Protein AF-A0A482WLH7-F1 (afdb_monomer)

InterPro domains:
  IPR036860 SH2 domain superfamily [G3DSA:3.30.505.10] (2-48)
  IPR036860 SH2 domain superfamily [SSF55550] (14-62)

Radius of gyration: 19.12 Å; Cα contacts (8 Å, |Δi|>4): 51; chains: 1; bounding box: 31×23×52 Å

Structure (mmCIF, N/CA/C/O backbone):
data_AF-A0A482WLH7-F1
#
_entry.id   AF-A0A482WLH7-F1
#
loop_
_atom_site.group_PDB
_atom_site.id
_atom_site.type_symbol
_atom_site.label_atom_id
_atom_site.label_alt_id
_atom_site.label_comp_id
_atom_site.label_asym_id
_atom_site.label_entity_id
_atom_site.label_seq_id
_atom_site.pdbx_PDB_ins_code
_atom_site.Cartn_x
_atom_site.Cartn_y
_atom_site.Cartn_z
_atom_site.occupancy
_atom_site.B_iso_or_equiv
_atom_site.auth_seq_id
_atom_site.auth_comp_id
_atom_site.auth_asym_id
_atom_site.auth_atom_id
_atom_site.pdbx_PDB_model_num
ATOM 1 N N . MET A 1 1 ? 12.857 -4.071 -4.521 1.00 76.50 1 MET A N 1
ATOM 2 C CA . MET A 1 1 ? 13.283 -4.436 -5.899 1.00 76.50 1 MET A CA 1
ATOM 3 C C . MET A 1 1 ? 14.087 -3.279 -6.472 1.00 76.50 1 MET A C 1
ATOM 5 O O . MET A 1 1 ? 13.828 -2.162 -6.053 1.00 76.50 1 MET A O 1
ATOM 9 N N . VAL A 1 2 ? 15.044 -3.504 -7.375 1.00 83.06 2 VAL A N 1
ATOM 10 C CA . VAL A 1 2 ? 15.760 -2.401 -8.051 1.00 83.06 2 VAL A CA 1
ATOM 11 C C . VAL A 1 2 ? 15.036 -2.070 -9.354 1.00 83.06 2 VAL A C 1
ATOM 13 O O . VAL A 1 2 ? 14.714 -2.976 -10.121 1.00 83.06 2 VAL A O 1
ATOM 16 N N . ASP A 1 3 ? 14.735 -0.795 -9.588 1.00 81.12 3 ASP A N 1
ATOM 17 C CA . ASP A 1 3 ? 14.137 -0.323 -10.834 1.00 81.12 3 ASP A CA 1
ATOM 18 C C . ASP A 1 3 ? 15.204 -0.261 -11.938 1.00 81.12 3 ASP A C 1
ATOM 20 O O . ASP A 1 3 ? 16.101 0.576 -11.847 1.00 81.12 3 ASP A O 1
ATOM 24 N N . PRO A 1 4 ? 15.139 -1.101 -12.988 1.00 80.12 4 PRO A N 1
ATOM 25 C CA . PRO A 1 4 ? 16.208 -1.202 -13.985 1.00 80.12 4 PRO A CA 1
ATOM 26 C C . PRO A 1 4 ? 16.410 0.078 -14.806 1.00 80.12 4 PRO A C 1
ATOM 28 O O . PRO A 1 4 ? 17.462 0.250 -15.407 1.00 80.12 4 PRO A O 1
ATOM 31 N N . VAL A 1 5 ? 15.420 0.976 -14.841 1.00 82.50 5 VAL A N 1
ATOM 32 C CA . VAL A 1 5 ? 15.510 2.248 -15.578 1.00 82.50 5 VAL A CA 1
ATOM 33 C C . VAL A 1 5 ? 16.245 3.318 -14.775 1.00 82.50 5 VAL A C 1
ATOM 35 O O . VAL A 1 5 ? 16.923 4.166 -15.347 1.00 82.50 5 VAL A O 1
ATOM 38 N N . ARG A 1 6 ? 16.086 3.309 -13.451 1.00 80.50 6 ARG A N 1
ATOM 39 C CA . ARG A 1 6 ? 16.589 4.373 -12.570 1.00 80.50 6 ARG A CA 1
ATOM 40 C C . ARG A 1 6 ? 17.682 3.906 -11.620 1.00 80.50 6 ARG A C 1
ATOM 42 O O . ARG A 1 6 ? 18.164 4.715 -10.838 1.00 80.50 6 ARG A O 1
ATOM 49 N N . GLU A 1 7 ? 18.014 2.617 -11.662 1.00 87.12 7 GLU A N 1
ATOM 50 C CA . GLU A 1 7 ? 19.000 1.957 -10.801 1.00 87.12 7 GLU A CA 1
ATOM 51 C C . GLU A 1 7 ? 18.760 2.231 -9.302 1.00 87.12 7 GLU A C 1
ATOM 53 O O . GLU A 1 7 ? 19.673 2.255 -8.483 1.00 87.12 7 GLU A O 1
ATOM 58 N N . ALA A 1 8 ? 17.494 2.451 -8.935 1.00 86.69 8 ALA A N 1
ATOM 59 C CA . ALA A 1 8 ? 17.077 2.856 -7.600 1.00 86.69 8 ALA A CA 1
ATOM 60 C C . ALA A 1 8 ? 16.323 1.726 -6.898 1.00 86.69 8 ALA A C 1
ATOM 62 O O . ALA A 1 8 ? 15.593 0.957 -7.529 1.00 86.69 8 ALA A O 1
ATOM 63 N N . VAL A 1 9 ? 16.468 1.635 -5.575 1.00 92.25 9 VAL A N 1
ATOM 64 C CA . VAL A 1 9 ? 15.652 0.728 -4.762 1.00 92.25 9 VAL A CA 1
ATOM 65 C C . VAL A 1 9 ? 14.217 1.248 -4.731 1.00 92.25 9 VAL A C 1
ATOM 67 O O . VAL A 1 9 ? 13.974 2.420 -4.464 1.00 92.25 9 VAL A O 1
ATOM 70 N N . CYS A 1 10 ? 13.269 0.351 -4.985 1.00 95.56 10 CYS A N 1
ATOM 71 C CA . CYS A 1 10 ? 11.843 0.622 -4.923 1.00 95.56 10 CYS A CA 1
ATOM 72 C C . CYS A 1 10 ? 11.109 -0.352 -3.998 1.00 95.56 10 CYS A C 1
ATOM 74 O O . CYS A 1 10 ? 11.461 -1.539 -3.880 1.00 95.56 10 CYS A O 1
ATOM 76 N N . TYR A 1 11 ? 10.027 0.166 -3.427 1.00 96.38 11 TYR A N 1
ATOM 77 C CA . TYR A 1 11 ? 9.038 -0.523 -2.610 1.00 96.38 11 TYR A CA 1
ATOM 78 C C . TYR A 1 11 ? 7.790 -0.835 -3.449 1.00 96.38 11 TYR A C 1
ATOM 80 O O . TYR A 1 11 ? 7.433 -0.077 -4.351 1.00 96.38 11 TYR A O 1
ATOM 88 N N . THR A 1 12 ? 7.144 -1.969 -3.176 1.00 96.00 12 THR A N 1
ATOM 89 C CA . THR A 1 12 ? 5.947 -2.450 -3.888 1.00 96.00 12 THR A CA 1
ATOM 90 C C . THR A 1 12 ? 5.164 -3.417 -2.994 1.00 96.00 12 THR A C 1
ATOM 92 O O . THR A 1 12 ? 5.765 -4.092 -2.156 1.00 96.00 12 THR A O 1
ATOM 95 N N . LEU A 1 13 ? 3.841 -3.481 -3.178 1.00 96.88 13 LEU A N 1
ATOM 96 C CA . LEU A 1 13 ? 2.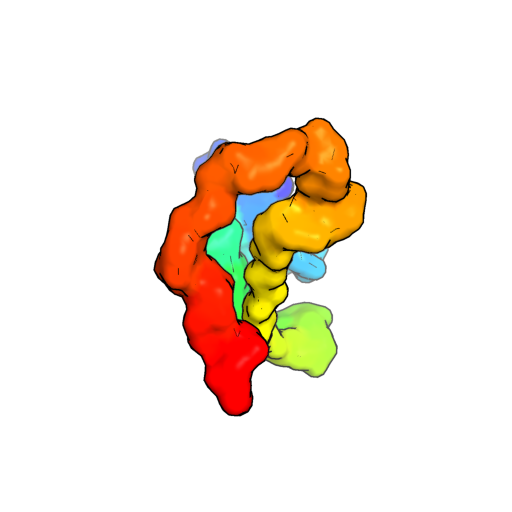940 -4.456 -2.537 1.00 96.88 13 LEU A CA 1
ATOM 97 C C . LEU A 1 13 ? 2.256 -5.392 -3.549 1.00 96.88 13 LEU A C 1
ATOM 99 O O . LEU A 1 13 ? 1.604 -6.354 -3.160 1.00 96.88 13 LEU A O 1
ATOM 103 N N . ASP A 1 14 ? 2.416 -5.118 -4.841 1.00 94.81 14 ASP A N 1
ATOM 104 C CA . ASP A 1 14 ? 1.688 -5.718 -5.957 1.00 94.81 14 ASP A CA 1
ATOM 105 C C . ASP A 1 14 ? 2.653 -6.361 -6.964 1.00 94.81 14 ASP A C 1
ATOM 107 O O . ASP A 1 14 ? 2.538 -6.197 -8.176 1.00 94.81 14 ASP A O 1
ATOM 111 N N . ASN A 1 15 ? 3.648 -7.087 -6.446 1.00 92.19 15 ASN A N 1
ATOM 112 C CA . ASN A 1 15 ? 4.653 -7.814 -7.230 1.00 92.19 15 ASN A CA 1
ATOM 113 C C . ASN A 1 15 ? 5.403 -6.944 -8.261 1.00 92.19 15 ASN A C 1
ATOM 115 O O . ASN A 1 15 ? 5.831 -7.431 -9.306 1.00 92.19 15 ASN A O 1
ATOM 119 N N . GLY A 1 16 ? 5.606 -5.663 -7.955 1.00 91.88 16 GLY A N 1
ATOM 120 C CA . GLY A 1 16 ? 6.367 -4.736 -8.790 1.00 91.88 16 GLY A CA 1
ATOM 121 C C . GLY A 1 16 ? 5.559 -4.031 -9.878 1.00 91.88 16 GLY A C 1
ATOM 122 O O . GLY A 1 16 ? 6.172 -3.328 -10.683 1.00 91.88 16 GLY A O 1
ATOM 123 N N . VAL A 1 17 ? 4.227 -4.181 -9.899 1.00 93.00 17 VAL A N 1
ATOM 124 C CA . VAL A 1 17 ? 3.338 -3.435 -10.809 1.00 93.00 17 VAL A CA 1
ATOM 125 C C . VAL A 1 17 ? 3.382 -1.941 -10.489 1.00 93.00 17 VAL A C 1
ATOM 127 O O . VAL A 1 17 ? 3.609 -1.131 -11.388 1.00 93.00 17 VAL A O 1
ATOM 130 N N . THR A 1 18 ? 3.269 -1.577 -9.211 1.00 94.81 18 THR A N 1
ATOM 131 C CA . THR A 1 18 ? 3.405 -0.197 -8.740 1.00 94.81 18 THR A CA 1
ATOM 132 C C . THR A 1 18 ? 4.682 -0.057 -7.919 1.00 94.81 18 THR A C 1
ATOM 134 O O . THR A 1 18 ? 4.919 -0.800 -6.962 1.00 94.81 18 THR A O 1
ATOM 137 N N . LYS A 1 19 ? 5.531 0.902 -8.303 1.00 95.12 19 LYS A N 1
ATOM 138 C CA . LYS A 1 19 ? 6.839 1.152 -7.684 1.00 95.12 19 LYS A CA 1
ATOM 139 C C . LYS A 1 19 ? 6.859 2.512 -6.994 1.00 95.12 19 LYS A C 1
ATOM 141 O O . LYS A 1 19 ? 6.510 3.520 -7.605 1.00 95.12 19 LYS A O 1
ATOM 146 N N . PHE A 1 20 ? 7.349 2.528 -5.761 1.00 96.81 20 PHE A N 1
ATOM 147 C CA . PHE A 1 20 ? 7.548 3.736 -4.960 1.00 96.81 20 PHE A CA 1
ATOM 148 C C . PHE A 1 20 ? 9.016 3.856 -4.560 1.00 96.81 20 PHE A C 1
ATOM 150 O O . PHE A 1 20 ? 9.652 2.844 -4.264 1.00 96.81 20 PHE A O 1
ATOM 157 N N . TYR A 1 21 ? 9.564 5.068 -4.564 1.00 95.19 21 TYR A N 1
ATOM 158 C CA . TYR A 1 21 ? 10.984 5.293 -4.257 1.00 95.19 21 TYR A CA 1
ATOM 159 C C . TYR A 1 21 ? 11.258 5.404 -2.756 1.00 95.19 21 TYR A C 1
ATOM 161 O O . TYR A 1 21 ? 12.380 5.171 -2.316 1.00 95.19 21 TYR A O 1
ATOM 169 N N . ASP A 1 22 ? 10.225 5.673 -1.964 1.00 95.88 22 ASP A N 1
ATOM 170 C CA . ASP A 1 22 ? 10.274 5.665 -0.510 1.00 95.88 22 ASP A CA 1
ATOM 171 C C . ASP A 1 22 ? 8.948 5.157 0.085 1.00 95.88 22 ASP A C 1
ATOM 173 O O . ASP A 1 22 ? 7.967 4.900 -0.623 1.00 95.88 22 ASP A O 1
ATOM 177 N N . LEU A 1 23 ? 8.941 4.957 1.405 1.00 97.00 23 LEU A N 1
ATOM 178 C CA . LEU A 1 23 ? 7.767 4.469 2.128 1.00 97.00 23 LEU A CA 1
ATOM 179 C C . LEU A 1 23 ? 6.652 5.513 2.230 1.00 97.00 23 LEU A C 1
ATOM 181 O O . LEU A 1 23 ? 5.488 5.127 2.308 1.00 97.00 23 LEU A O 1
ATOM 185 N N . LEU A 1 24 ? 6.983 6.806 2.231 1.00 97.75 24 LEU A N 1
ATOM 186 C CA . LEU A 1 24 ? 5.987 7.866 2.349 1.00 97.75 24 LEU A CA 1
ATOM 187 C C . LEU A 1 24 ? 5.099 7.885 1.102 1.00 97.75 24 LEU A C 1
ATOM 189 O O . LEU A 1 24 ? 3.882 7.784 1.227 1.00 97.75 24 LEU A O 1
ATOM 193 N N . GLN A 1 25 ? 5.706 7.875 -0.086 1.00 97.50 25 GLN A N 1
ATOM 194 C CA . GLN A 1 25 ? 5.009 7.816 -1.371 1.00 97.50 25 GLN A CA 1
ATOM 195 C C . GLN A 1 25 ? 4.099 6.580 -1.469 1.00 97.50 25 GLN A C 1
ATOM 197 O O . GLN A 1 25 ? 2.978 6.661 -1.974 1.00 97.50 25 GLN A O 1
ATOM 202 N N . LEU A 1 26 ? 4.573 5.431 -0.973 1.00 98.06 26 LEU A N 1
ATOM 203 C CA . LEU A 1 26 ? 3.784 4.200 -0.921 1.00 98.06 26 LEU A CA 1
ATOM 204 C C . LEU A 1 26 ? 2.557 4.373 -0.020 1.00 98.06 26 LEU A C 1
ATOM 206 O O . LEU A 1 26 ? 1.442 4.042 -0.425 1.00 98.06 26 LEU A O 1
ATOM 210 N N . ILE A 1 27 ? 2.749 4.891 1.194 1.00 98.06 27 ILE A N 1
ATOM 211 C CA . ILE A 1 27 ? 1.666 5.080 2.163 1.00 98.06 27 ILE A CA 1
ATOM 212 C C . ILE A 1 27 ? 0.636 6.077 1.629 1.00 98.06 27 ILE A C 1
ATOM 214 O O . ILE A 1 27 ? -0.551 5.759 1.626 1.00 98.06 27 ILE A O 1
ATOM 218 N N . GLU A 1 28 ? 1.070 7.232 1.126 1.00 98.19 28 GLU A N 1
ATOM 219 C CA . GLU A 1 28 ? 0.188 8.261 0.561 1.00 98.19 28 GLU A CA 1
ATOM 220 C C . GLU A 1 28 ? -0.655 7.713 -0.596 1.00 98.19 28 GLU A C 1
ATOM 222 O O . GLU A 1 28 ? -1.871 7.923 -0.649 1.00 98.19 28 GLU A O 1
ATOM 227 N N . PHE A 1 29 ? -0.043 6.937 -1.498 1.00 98.38 29 PHE A N 1
ATOM 228 C CA . PHE A 1 29 ? -0.773 6.299 -2.590 1.00 98.38 29 PHE A CA 1
ATOM 229 C C . PHE A 1 29 ? -1.877 5.376 -2.073 1.00 98.38 29 PHE A C 1
ATOM 231 O O . PHE A 1 29 ? -3.006 5.453 -2.564 1.00 98.38 29 PHE A O 1
ATOM 238 N N . TYR A 1 30 ? -1.572 4.534 -1.081 1.00 98.25 30 TYR A N 1
ATOM 239 C CA . TYR A 1 30 ? -2.526 3.569 -0.532 1.00 98.25 30 TYR A CA 1
ATOM 240 C C . TYR A 1 30 ? -3.529 4.172 0.466 1.00 98.25 30 TYR A C 1
ATOM 242 O O . TYR A 1 30 ? -4.549 3.553 0.778 1.00 98.25 30 TYR A O 1
ATOM 250 N N . GLN A 1 31 ? -3.295 5.394 0.945 1.00 98.25 31 GLN A N 1
ATOM 251 C CA . GLN A 1 31 ? -4.301 6.184 1.659 1.00 98.25 31 GLN A CA 1
ATOM 252 C C . GLN A 1 31 ? -5.378 6.720 0.708 1.00 98.25 31 GLN A C 1
ATOM 254 O O . GLN A 1 31 ? -6.561 6.754 1.059 1.00 98.25 31 GLN A O 1
ATOM 259 N N . LEU A 1 32 ? -4.987 7.096 -0.515 1.00 97.88 32 LEU A N 1
ATOM 260 C CA . LEU A 1 32 ? -5.890 7.624 -1.543 1.00 97.88 32 LEU A CA 1
ATOM 261 C C . LEU A 1 32 ? -6.543 6.524 -2.393 1.00 97.88 32 LEU A C 1
ATOM 263 O O . LEU A 1 32 ? -7.705 6.652 -2.782 1.00 97.88 32 LEU A O 1
ATOM 267 N N . ASN A 1 33 ? -5.838 5.418 -2.635 1.00 97.38 33 ASN A N 1
ATOM 268 C CA . ASN A 1 33 ? -6.250 4.335 -3.530 1.00 97.38 33 ASN A CA 1
ATOM 269 C C . ASN A 1 33 ? -6.166 2.980 -2.823 1.00 97.38 33 ASN A C 1
ATOM 271 O O . ASN A 1 33 ? -5.239 2.729 -2.068 1.00 97.38 33 ASN A O 1
ATOM 275 N N . ALA A 1 34 ? -7.105 2.065 -3.081 1.00 96.12 34 ALA A N 1
ATOM 276 C CA . ALA A 1 34 ? -7.008 0.717 -2.507 1.00 96.12 34 ALA A CA 1
ATOM 277 C C . ALA A 1 34 ? -5.934 -0.129 -3.218 1.00 96.12 34 ALA A C 1
ATOM 279 O O . ALA A 1 34 ? -5.278 -0.949 -2.585 1.00 96.12 34 ALA A O 1
ATOM 280 N N . GLY A 1 35 ? -5.717 0.091 -4.521 1.00 95.31 35 GLY A N 1
ATOM 281 C CA . GLY A 1 35 ? -4.768 -0.692 -5.316 1.00 95.31 35 GLY A CA 1
ATOM 282 C C . GLY A 1 35 ? -5.060 -2.193 -5.217 1.00 95.31 35 GLY A C 1
ATOM 283 O O . GLY A 1 35 ? -6.185 -2.619 -5.464 1.00 95.31 35 GLY A O 1
ATOM 284 N N . CYS A 1 36 ? -4.056 -2.984 -4.832 1.00 96.75 36 CYS A N 1
ATOM 285 C CA . CYS A 1 36 ? -4.197 -4.422 -4.581 1.00 96.75 36 CYS A CA 1
ATOM 286 C C . CYS A 1 36 ? -4.712 -4.774 -3.171 1.00 96.75 36 CYS A C 1
ATOM 288 O O . CYS A 1 36 ? -4.886 -5.955 -2.867 1.00 96.75 36 CYS A O 1
ATOM 290 N N . LEU A 1 37 ? -4.905 -3.789 -2.286 1.00 96.56 37 LEU A N 1
ATOM 291 C CA . LEU A 1 37 ? -5.380 -4.017 -0.923 1.00 96.56 37 LEU A CA 1
ATOM 292 C C . LEU A 1 37 ? -6.908 -4.185 -0.895 1.00 96.56 37 LEU A C 1
ATOM 294 O O . LEU A 1 37 ? -7.614 -3.574 -1.698 1.00 96.56 37 LEU A O 1
ATOM 298 N N . PRO A 1 38 ? -7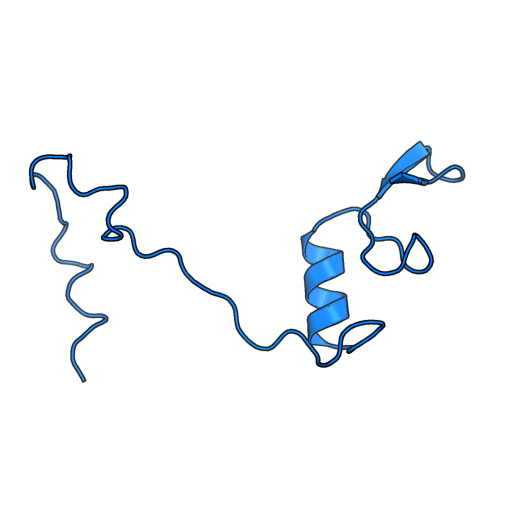.452 -4.925 0.088 1.00 97.25 38 PRO A N 1
ATOM 299 C CA . PRO A 1 38 ? -8.900 -5.029 0.279 1.00 97.25 38 PRO A CA 1
ATOM 300 C C . PRO A 1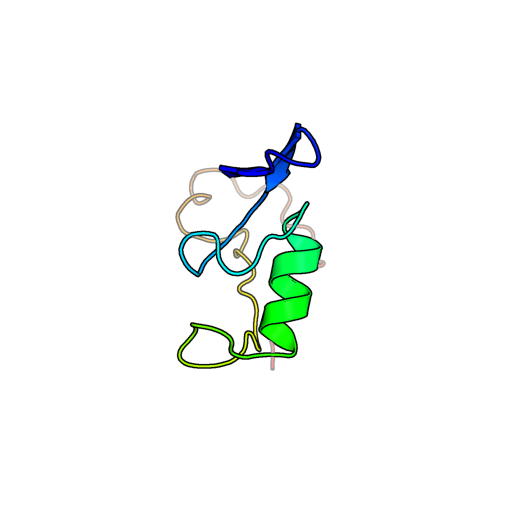 38 ? -9.587 -3.686 0.581 1.00 97.25 38 PRO A C 1
ATOM 302 O O . PRO A 1 38 ? -10.777 -3.526 0.325 1.00 97.25 38 PRO A O 1
ATOM 305 N N . THR A 1 39 ? -8.857 -2.729 1.160 1.00 97.50 39 THR A N 1
ATOM 306 C CA . THR A 1 39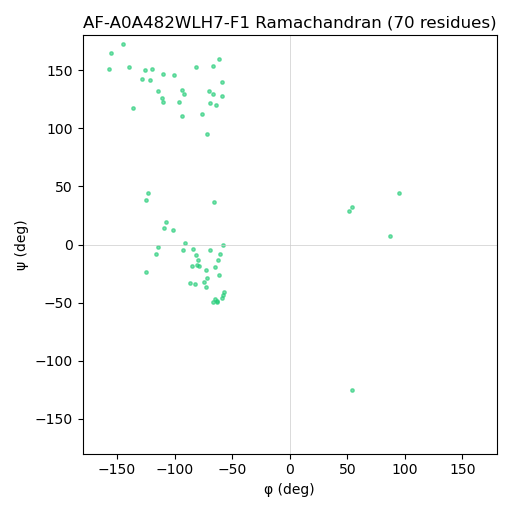 ? -9.329 -1.371 1.457 1.00 97.50 39 THR A CA 1
ATOM 307 C C . THR A 1 39 ? -8.151 -0.400 1.535 1.00 97.50 39 THR A C 1
ATOM 309 O O . THR A 1 39 ? -6.999 -0.820 1.653 1.00 97.50 39 THR A O 1
ATOM 312 N N . ARG A 1 40 ? -8.442 0.903 1.488 1.00 98.19 40 ARG A N 1
ATOM 313 C CA . ARG A 1 40 ? -7.443 1.965 1.654 1.00 98.19 40 ARG A CA 1
ATOM 314 C C . ARG A 1 40 ? -6.871 1.975 3.067 1.00 98.19 40 ARG A C 1
ATOM 316 O O . ARG A 1 40 ? -7.554 1.636 4.037 1.00 98.19 40 ARG A O 1
ATOM 323 N N . LEU A 1 41 ? -5.649 2.473 3.192 1.00 97.75 41 LEU A N 1
ATOM 324 C CA . LEU A 1 41 ? -5.068 2.802 4.486 1.00 97.75 41 LEU A CA 1
ATOM 325 C C . LEU A 1 41 ? -5.802 4.010 5.070 1.00 97.75 41 LEU A C 1
ATOM 327 O O . LEU A 1 41 ? -5.875 5.068 4.456 1.00 97.75 41 LEU A O 1
ATOM 331 N N . THR A 1 42 ? -6.377 3.844 6.255 1.00 97.56 42 THR A N 1
ATOM 332 C CA . THR A 1 42 ? -7.204 4.884 6.895 1.00 97.56 42 THR A CA 1
ATOM 333 C C . THR A 1 42 ? -6.725 5.253 8.291 1.00 97.56 42 THR A C 1
ATOM 335 O O . THR A 1 42 ? -6.983 6.360 8.747 1.00 97.56 42 THR A O 1
ATOM 338 N N . HIS A 1 43 ? -6.005 4.352 8.958 1.00 95.75 43 HIS A N 1
ATOM 339 C CA . HIS A 1 43 ? -5.541 4.517 10.330 1.00 95.75 43 HIS A CA 1
ATOM 340 C C . HIS A 1 43 ? -4.114 3.981 10.453 1.00 95.75 43 HIS A C 1
ATOM 342 O O . HIS A 1 43 ? -3.722 3.076 9.714 1.00 95.75 43 HIS A O 1
ATOM 348 N N . TYR A 1 44 ? -3.351 4.522 11.397 1.00 92.75 44 TYR A N 1
ATOM 349 C CA . TYR A 1 44 ? -2.031 4.022 11.769 1.00 92.75 44 TYR A CA 1
ATOM 350 C C . TYR A 1 44 ? -2.042 3.613 13.240 1.00 92.75 44 TYR A C 1
ATOM 352 O O . TYR A 1 44 ? -2.799 4.156 14.044 1.00 92.75 44 TYR A O 1
ATOM 360 N N . LEU A 1 45 ? -1.207 2.638 13.590 1.00 91.12 45 LEU A N 1
ATOM 361 C CA . LEU A 1 45 ? -1.019 2.232 14.977 1.00 91.12 45 LEU A CA 1
ATOM 362 C C . LEU A 1 45 ? 0.170 2.987 15.562 1.00 91.12 45 LEU A C 1
ATOM 364 O O . LEU A 1 45 ? 1.242 3.034 14.958 1.00 91.12 45 LEU A O 1
ATOM 368 N N . VAL A 1 46 ? -0.016 3.545 16.754 1.00 89.31 46 VAL A N 1
ATOM 369 C CA . VAL A 1 46 ? 1.071 4.111 17.552 1.00 89.31 46 VAL A CA 1
ATOM 370 C C . VAL A 1 46 ? 1.506 3.050 18.547 1.00 89.31 46 VAL A C 1
ATOM 372 O O . VAL A 1 46 ? 0.692 2.556 19.325 1.00 89.31 46 VAL A O 1
ATOM 375 N N . GLN A 1 47 ? 2.785 2.677 18.520 1.00 81.81 47 GLN A N 1
ATOM 376 C CA . GLN A 1 47 ? 3.329 1.799 19.550 1.00 81.81 47 GLN A CA 1
ATOM 377 C C . GLN A 1 47 ? 3.263 2.518 20.899 1.00 81.81 47 GLN A C 1
ATOM 379 O O . GLN A 1 47 ? 3.846 3.588 21.067 1.00 81.81 47 GLN A O 1
ATOM 384 N N . SER A 1 48 ? 2.549 1.933 21.862 1.00 77.31 48 SER A N 1
ATOM 385 C CA . SER A 1 48 ? 2.527 2.453 23.226 1.00 77.31 48 SER A CA 1
ATOM 386 C C . SER A 1 48 ? 3.919 2.291 23.850 1.00 77.31 48 SER A C 1
ATOM 388 O O . SER A 1 48 ? 4.426 1.162 23.867 1.00 77.31 48 SER A O 1
ATOM 390 N N . PRO A 1 49 ? 4.510 3.341 24.445 1.00 66.06 49 PRO A N 1
ATOM 391 C CA . PRO A 1 49 ? 5.771 3.209 25.179 1.00 66.06 49 PRO A CA 1
ATOM 392 C C . PRO A 1 49 ? 5.660 2.271 26.398 1.00 66.06 49 PRO A C 1
ATOM 394 O O . PRO A 1 49 ? 6.671 1.843 26.940 1.00 66.06 49 PRO A O 1
ATOM 397 N N . THR A 1 50 ? 4.440 1.912 26.807 1.00 63.41 50 THR A N 1
ATOM 398 C CA . THR A 1 50 ? 4.110 1.050 27.953 1.00 63.41 50 THR A CA 1
ATOM 399 C C . THR A 1 50 ? 3.740 -0.393 27.579 1.00 63.41 50 THR A C 1
ATOM 401 O O . THR A 1 50 ? 3.221 -1.129 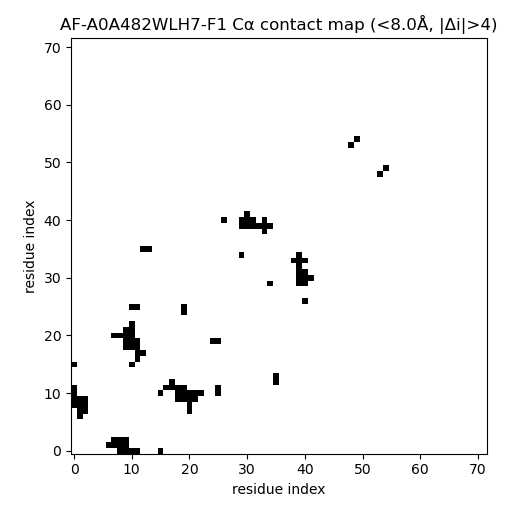28.417 1.00 63.41 50 THR A O 1
ATOM 404 N N . GLY A 1 51 ? 3.989 -0.831 26.338 1.00 58.00 51 GLY A N 1
ATOM 405 C CA . GLY A 1 51 ? 3.783 -2.234 25.954 1.00 58.00 51 GLY A CA 1
ATOM 406 C C . GLY A 1 51 ? 4.677 -3.192 26.766 1.00 58.00 51 GLY A C 1
ATOM 407 O O . GLY A 1 51 ? 5.717 -2.767 27.273 1.00 58.00 51 GLY A O 1
ATOM 408 N N . PRO A 1 52 ? 4.346 -4.498 26.857 1.00 53.75 52 PRO A N 1
ATOM 409 C CA . PRO A 1 52 ? 5.056 -5.465 27.711 1.00 53.75 52 PRO A CA 1
ATOM 410 C C . PRO A 1 52 ? 6.552 -5.643 27.378 1.00 53.75 52 PRO A C 1
ATOM 412 O O . PRO A 1 52 ? 7.274 -6.278 28.135 1.00 53.75 52 PRO A O 1
ATOM 415 N N . ILE A 1 53 ? 7.032 -5.057 26.276 1.00 54.88 53 ILE A N 1
ATOM 416 C CA . ILE A 1 53 ? 8.447 -5.017 25.883 1.00 54.88 53 ILE A CA 1
ATOM 417 C C . ILE A 1 53 ? 9.277 -4.053 26.765 1.00 54.88 53 ILE A C 1
ATOM 419 O O . ILE A 1 53 ? 10.487 -4.229 26.871 1.00 54.88 53 ILE A O 1
ATOM 423 N N . TYR A 1 54 ? 8.660 -3.066 27.430 1.00 51.34 54 TYR A N 1
ATOM 424 C CA . TYR A 1 54 ? 9.352 -2.060 28.259 1.00 51.34 54 TYR A CA 1
ATOM 425 C C . TYR A 1 54 ? 9.118 -2.208 29.772 1.00 51.34 54 TYR A C 1
ATOM 427 O O . TYR A 1 54 ? 9.449 -1.305 30.536 1.00 51.34 54 TYR A O 1
ATOM 435 N N . ALA A 1 55 ? 8.592 -3.346 30.235 1.00 51.03 55 ALA A N 1
ATOM 436 C CA . ALA A 1 55 ? 8.319 -3.573 31.658 1.00 51.03 55 ALA A CA 1
ATOM 437 C C . ALA A 1 55 ? 9.581 -3.715 32.542 1.00 51.03 55 ALA A C 1
ATOM 439 O O . ALA A 1 55 ? 9.452 -3.792 33.759 1.00 51.03 55 ALA A O 1
ATOM 440 N N . ASP A 1 56 ? 10.783 -3.724 31.954 1.00 51.88 56 ASP A N 1
ATOM 441 C CA . ASP A 1 56 ? 12.047 -3.966 32.669 1.00 51.88 56 ASP A CA 1
ATOM 442 C C . ASP A 1 56 ? 12.927 -2.711 32.838 1.00 51.88 56 ASP A C 1
ATOM 444 O O . ASP A 1 56 ? 14.134 -2.801 33.068 1.00 51.88 56 ASP A O 1
ATOM 448 N N . LYS A 1 57 ? 12.351 -1.506 32.711 1.00 46.34 57 LYS A N 1
ATOM 449 C CA . LYS A 1 57 ? 13.037 -0.274 33.127 1.00 46.34 57 LYS A CA 1
ATOM 450 C C . LYS A 1 57 ? 12.364 0.321 34.364 1.00 46.34 57 LYS A C 1
ATOM 452 O O . LYS A 1 57 ? 11.165 0.593 34.309 1.00 46.34 57 LYS A O 1
ATOM 457 N N . PRO A 1 58 ? 13.108 0.525 35.472 1.00 46.69 58 PRO A N 1
ATOM 458 C CA . PRO A 1 58 ? 12.565 1.163 36.658 1.00 46.69 58 PRO A CA 1
ATOM 459 C C . PRO A 1 58 ? 12.052 2.558 36.301 1.00 46.69 58 PRO A C 1
ATOM 461 O O . PRO A 1 58 ? 12.641 3.285 35.503 1.00 46.69 58 PRO A O 1
ATOM 464 N N . SER A 1 59 ? 10.910 2.867 36.895 1.00 51.66 59 SER A N 1
ATOM 465 C CA . SER A 1 59 ? 9.976 3.965 36.658 1.00 51.66 59 SER A CA 1
ATOM 466 C C . SER A 1 59 ? 10.503 5.373 36.966 1.00 51.66 59 SER A C 1
ATOM 468 O O . SER A 1 59 ? 9.755 6.213 37.463 1.00 51.66 59 SER A O 1
ATOM 470 N N . GLU A 1 60 ? 11.773 5.663 36.708 1.00 54.78 60 GLU A N 1
ATOM 471 C CA . GLU A 1 60 ? 12.300 7.019 36.825 1.00 54.78 60 GLU A CA 1
ATOM 472 C C . GLU A 1 60 ? 12.218 7.711 35.463 1.00 54.78 60 GLU A C 1
ATOM 474 O O . GLU A 1 60 ? 12.937 7.375 34.526 1.00 54.78 60 GLU A O 1
ATOM 479 N N . MET A 1 61 ? 11.322 8.702 35.395 1.00 49.34 61 MET A N 1
ATOM 480 C CA . MET A 1 61 ? 11.051 9.600 34.265 1.00 49.34 61 MET A CA 1
ATOM 481 C C . MET A 1 61 ? 9.901 9.191 33.320 1.00 49.34 61 MET A C 1
ATOM 483 O O . MET A 1 61 ? 9.982 9.352 32.104 1.00 49.34 61 MET A O 1
ATOM 487 N N . MET A 1 62 ? 8.759 8.768 33.878 1.00 51.16 62 MET A N 1
ATOM 488 C CA . MET A 1 62 ? 7.473 9.105 33.250 1.00 51.16 62 MET A CA 1
ATOM 489 C C . MET A 1 62 ? 7.222 10.607 33.472 1.00 51.16 62 MET A C 1
ATOM 491 O O . MET A 1 62 ? 6.750 11.014 34.529 1.00 51.16 62 MET A O 1
ATOM 495 N N . ASP A 1 63 ? 7.590 11.435 32.492 1.00 45.72 63 ASP A N 1
ATOM 496 C CA . ASP A 1 63 ? 7.233 12.858 32.447 1.00 45.72 63 ASP A CA 1
ATOM 497 C C . ASP A 1 63 ? 5.698 12.994 32.456 1.00 45.72 63 ASP A C 1
ATOM 499 O O . ASP A 1 63 ? 4.998 12.366 31.651 1.00 45.72 63 ASP A O 1
ATOM 503 N N . GLU A 1 64 ? 5.179 13.810 33.377 1.00 45.97 64 GLU A N 1
ATOM 504 C CA . GLU A 1 64 ? 3.752 14.025 33.675 1.00 45.97 64 GLU A CA 1
ATOM 505 C C . GLU A 1 64 ? 2.914 14.520 32.474 1.00 45.97 64 GLU A C 1
ATOM 507 O O . GLU A 1 64 ? 1.697 14.689 32.576 1.00 45.97 64 GLU A O 1
ATOM 512 N N . ARG A 1 65 ? 3.523 14.713 31.299 1.00 49.91 65 ARG A N 1
ATOM 513 C CA . ARG A 1 65 ? 2.838 15.059 30.047 1.00 49.91 65 ARG A CA 1
ATOM 514 C C . ARG A 1 65 ? 2.190 13.882 29.318 1.00 49.91 65 ARG A C 1
ATOM 516 O O . ARG A 1 65 ? 1.317 14.123 28.491 1.00 49.91 65 ARG A O 1
ATOM 523 N N . HIS A 1 66 ? 2.557 12.630 29.606 1.00 45.38 66 HIS A N 1
ATOM 524 C CA . HIS A 1 66 ? 2.008 11.460 28.891 1.00 45.38 66 HIS A CA 1
ATOM 525 C C . HIS A 1 66 ? 0.775 10.816 29.547 1.00 45.38 66 HIS A C 1
ATOM 527 O O . HIS A 1 66 ? 0.177 9.915 28.963 1.00 45.38 66 HIS A O 1
ATOM 533 N N . VAL A 1 67 ? 0.351 11.282 30.726 1.00 48.88 67 VAL A N 1
ATOM 534 C CA . VAL A 1 67 ? -0.824 10.734 31.437 1.00 48.88 67 VAL A CA 1
ATOM 535 C C . VAL A 1 67 ? -2.153 11.246 30.851 1.00 48.88 67 VAL A C 1
ATOM 537 O O . VAL A 1 67 ? -3.196 10.625 31.037 1.00 48.88 67 VAL A O 1
ATOM 540 N N 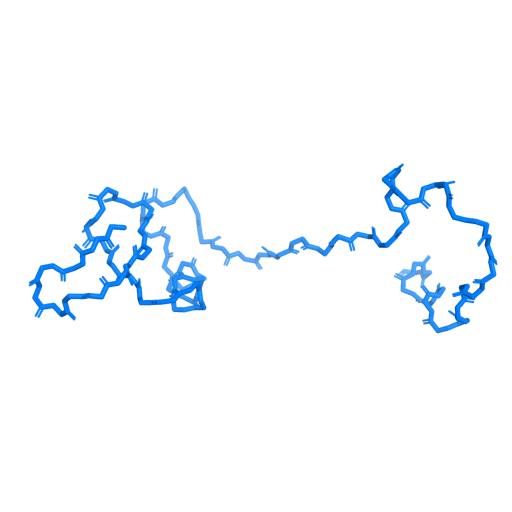. TRP A 1 68 ? -2.135 12.340 30.085 1.00 47.75 68 TRP A N 1
ATOM 541 C CA . TRP A 1 68 ? -3.360 13.040 29.679 1.00 47.75 68 TRP A CA 1
ATOM 542 C C . TRP A 1 68 ? -4.109 12.453 28.474 1.00 47.75 68 TRP A C 1
ATOM 544 O O . TRP A 1 68 ? -5.228 12.876 28.220 1.00 47.75 68 TRP A O 1
ATOM 554 N N . LEU A 1 69 ? -3.555 11.480 27.741 1.00 50.7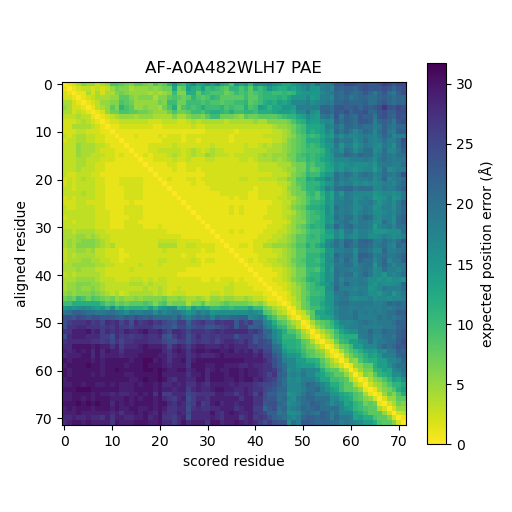5 69 LEU A N 1
ATOM 555 C CA . LEU A 1 69 ? -4.213 10.928 26.539 1.00 50.75 69 LEU A CA 1
ATOM 556 C C . LEU A 1 69 ? -5.119 9.711 26.800 1.00 50.75 69 LEU A C 1
ATOM 558 O O . LEU A 1 69 ? -5.718 9.197 25.862 1.00 50.75 69 LEU A O 1
ATOM 562 N N . CYS A 1 70 ? -5.254 9.270 28.056 1.00 47.59 70 CYS A N 1
ATOM 563 C CA . CYS A 1 70 ? -6.13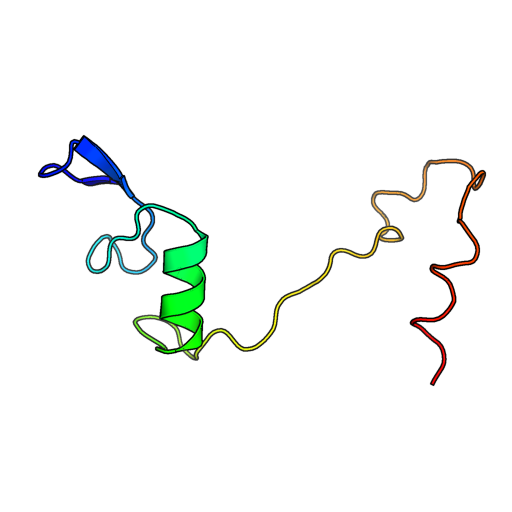0 8.153 28.440 1.00 47.59 70 CYS A CA 1
ATOM 564 C C . CYS A 1 70 ? -7.134 8.530 29.541 1.00 47.59 70 CYS A C 1
ATOM 566 O O . CYS A 1 70 ? -7.410 7.725 30.435 1.00 47.59 70 CYS A O 1
ATOM 568 N N . ARG A 1 71 ? -7.688 9.745 29.510 1.00 39.91 71 ARG A N 1
ATOM 569 C CA . ARG A 1 71 ? -8.870 10.063 30.314 1.00 39.91 71 ARG A CA 1
ATOM 570 C C . ARG A 1 71 ? -9.875 10.856 29.477 1.00 39.91 71 ARG A C 1
ATOM 572 O O . ARG A 1 71 ? -9.573 11.975 29.085 1.00 39.91 71 ARG A O 1
ATOM 579 N N . GLU A 1 72 ? -11.036 10.213 29.314 1.00 41.50 72 GLU A N 1
ATOM 580 C CA . GLU A 1 72 ? -12.269 10.575 28.580 1.00 41.50 72 GLU A CA 1
ATOM 581 C C . GLU A 1 72 ? -12.357 10.148 27.109 1.00 41.50 72 GLU A C 1
ATOM 583 O O . GLU A 1 72 ? -11.616 10.672 26.253 1.00 41.50 72 GLU A O 1
#

Organism: Laodelphax striatellus (NCBI:txid195883)

Sequence (72 aa):
MVDPVREAVCYTLDNGVTKFYDLLQLIEFYQLNAGCLPTRLTHYLVQSPTGPIYADKPSEMMDERHVWLCRE

Solvent-accessible surface area (backbone atoms only — not comparable to full-atom values): 4936 Å² total; per-residue (Å²): 92,71,39,88,90,72,78,36,66,32,48,61,91,55,92,64,77,53,75,21,79,46,70,65,61,45,50,55,48,31,45,77,35,39,83,90,47,98,57,49,54,85,79,83,87,77,84,63,86,80,42,88,89,5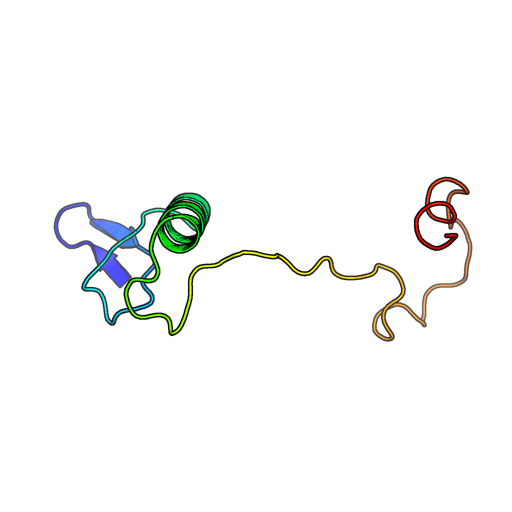1,76,86,59,82,86,80,78,77,61,85,78,70,66,67,85,80,67,136

Mean predicted aligned error: 12.42 Å

Secondary structure (DSSP, 8-state):
-EETTTTEE-B-SSTTSS-BSSHHHHHHHHHH--TTSSS-----PPPPTTSGGGTTS-STT--TTSGGGG--

pLDDT: mean 78.83, std 20.92, range [39.91, 98.38]

Foldseek 3Di:
DQDPVVRADWDDDPVPPDTDRDPVRVLVCQQVDVVPHPHGDDDDDDDDPPPPVNPPDPDDDPDPVPPPPPDD

Nearest PDB structures (foldseek):
  7mp3-assembly2_D  TM=9.249E-01  e=4.790E-03  Homo sapiens
  3m7f-assembly1_A  TM=9.573E-01  e=6.395E-03  Mus musculus
  7mp3-assembly2_C  TM=9.187E-01  e=4.790E-03  Homo sapiens
  7mp3-assembly1_B  TM=9.145E-01  e=5.949E-03  Homo sapiens
  4wwq-assembly1_B  TM=8.190E-01  e=5.149E-03  Homo sapiens